Protein AF-A0A7W9CD78-F1 (afdb_monomer)

Nearest PDB structures (foldseek):
  6z0c-assembly4_D  TM=4.185E-01  e=6.867E-01  Escherichia coli
  6n63-assembly1_A-2  TM=3.906E-01  e=7.450E+00  Bacillus thermotolerans
  8ipr-assembly2_D  TM=1.839E-01  e=2.554E+00  Mycolicibacterium smegmatis
  7uc6-assembly1_A  TM=2.623E-01  e=7.822E+00  Homo sapiens

pLDDT: mean 73.31, std 11.48, range [45.66, 92.38]

Radius of gyration: 23.2 Å; Cα contacts (8 Å, |Δi|>4): 125; chains: 1; bounding b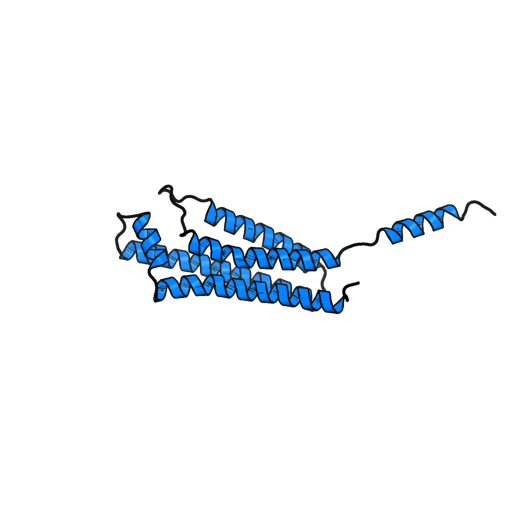ox: 57×46×72 Å

Solvent-accessible surface area (backbone atoms only — not comparable to full-atom values): 9265 Å² total; per-residue (Å²): 132,85,50,71,67,59,53,50,52,50,33,53,51,30,38,50,50,21,38,52,36,36,51,50,50,39,48,51,60,56,46,33,75,75,76,50,56,62,70,52,50,46,48,42,71,67,38,76,86,57,50,73,70,52,44,53,51,54,51,52,51,50,51,51,54,47,46,53,54,33,50,54,48,42,52,51,33,51,53,39,46,56,32,49,76,66,70,49,77,61,36,43,60,51,44,48,52,51,40,51,53,49,50,51,51,53,47,47,59,67,64,48,56,38,100,71,79,43,60,76,50,56,68,74,61,55,56,46,62,45,51,32,52,55,29,38,52,53,24,34,52,52,47,52,60,74,73,65,86,77,67,68,66,57,53,56,55,56,54,62,67,68,63,79,82,77,133

Secondary structure (DSSP, 8-state):
---HHHHHHHHHHHHHHHHHHHHHHHHHHHHHHHH--HHHHHHHHH-TT--HHHHHHHHHHHHHHHHHHHHHHHHHHHHHHHHHHTT-STHHHHHHHHHHHHHHHHHHHHH-B-TTSSBSS-HHHHHHTTHHHHHHHHHHHHHHTTS----HHHHHHHHHHTTTT--

Organism: NCBI:txid546115

Sequence (167 aa):
MIDSTARHRASLIALAAGLLSTVVAFVVPLIDVTTGDTLAAHVRAGYPEYSEAEISTVTTSWLWVIGIVAAISAVGWLIALAGTARHKRWPVYFGAAALVIGILLALTMMFIRDISDDTGLPLSLSAIQLLPCIAGAVAVALLAGRRTPNPTRMRSERFAVGGAGQL

Foldseek 3Di:
DPDPVNLLVVLLVLLVQLLVLLVVLLVVLVCCLVPNCQFLVVVCVLCVPDDPVRSNVLSVVVSVVSVVVSVVSNVLSVVLNVCSVVVHLCSLVSLVVVLVVLVVVLCCQQPPQDPSNHRNGPPVSSVSSCSSSVSSVSSNVSSVVVPDDDPVVVVVVVVVVVPPPDD

Mean predicted aligned error: 11.55 Å

Structure (mmCIF, N/CA/C/O backbone):
data_AF-A0A7W9CD78-F1
#
_entry.id   AF-A0A7W9CD78-F1
#
loop_
_atom_site.group_PDB
_atom_site.id
_atom_site.type_symbol
_atom_site.label_atom_id
_atom_site.label_alt_id
_atom_site.label_comp_id
_atom_site.label_asym_id
_atom_site.label_entity_id
_atom_site.label_seq_id
_atom_site.pdbx_PDB_ins_code
_atom_site.Cartn_x
_atom_site.Cartn_y
_atom_site.Cartn_z
_atom_site.occupancy
_atom_site.B_iso_or_equiv
_atom_site.auth_seq_id
_atom_site.auth_comp_id
_atom_site.auth_asym_id
_atom_site.auth_atom_id
_atom_site.pdbx_PDB_model_num
ATOM 1 N N . MET A 1 1 ? -28.832 2.291 13.781 1.00 51.31 1 MET A N 1
ATOM 2 C CA . MET A 1 1 ? -27.764 2.384 14.801 1.00 51.31 1 MET A CA 1
ATOM 3 C C . MET A 1 1 ? -26.806 1.221 14.570 1.00 51.31 1 MET A C 1
ATOM 5 O O . MET A 1 1 ? -27.106 0.119 14.995 1.00 51.31 1 MET A O 1
ATOM 9 N N . ILE A 1 2 ? -25.738 1.400 13.781 1.00 57.31 2 ILE A N 1
ATOM 10 C CA . ILE A 1 2 ? -24.794 0.294 13.527 1.00 57.31 2 ILE A CA 1
ATOM 11 C C . ILE A 1 2 ? -24.048 0.008 14.834 1.00 57.31 2 ILE A C 1
ATOM 13 O O . ILE A 1 2 ? -23.460 0.923 15.421 1.00 57.31 2 ILE A O 1
AT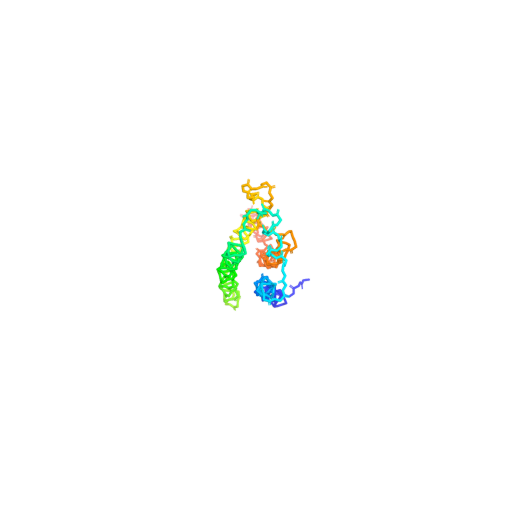OM 17 N N . ASP A 1 3 ? -24.105 -1.242 15.279 1.00 79.75 3 ASP A N 1
ATOM 18 C CA . ASP A 1 3 ? -23.471 -1.712 16.503 1.00 79.75 3 ASP A CA 1
ATOM 19 C C . ASP A 1 3 ? -21.967 -1.365 16.527 1.00 79.75 3 ASP A C 1
ATOM 21 O O . ASP A 1 3 ? -21.257 -1.466 15.519 1.00 79.75 3 ASP A O 1
ATOM 25 N N . SER A 1 4 ? -21.480 -0.917 17.684 1.00 73.94 4 SER A N 1
ATOM 26 C CA . SER A 1 4 ? -20.070 -0.592 17.924 1.00 73.94 4 SER A CA 1
ATOM 27 C C . SER A 1 4 ? -19.152 -1.783 17.620 1.00 73.94 4 SER A C 1
ATOM 29 O O . SER A 1 4 ? -18.065 -1.605 17.064 1.00 73.94 4 SER A O 1
ATOM 31 N N . THR A 1 5 ? -19.638 -2.998 17.880 1.00 80.31 5 THR A N 1
ATOM 32 C CA . THR A 1 5 ? -18.959 -4.269 17.613 1.00 80.31 5 THR A CA 1
ATOM 33 C C . THR A 1 5 ? -18.863 -4.548 16.112 1.00 80.31 5 THR A C 1
ATOM 35 O O . THR A 1 5 ? -17.792 -4.895 15.608 1.00 80.31 5 THR A O 1
ATOM 38 N N . ALA A 1 6 ? -19.950 -4.314 15.368 1.00 82.38 6 ALA A N 1
ATOM 39 C CA . ALA A 1 6 ? -19.988 -4.454 13.911 1.00 82.38 6 ALA A CA 1
ATOM 40 C C . ALA A 1 6 ? -19.039 -3.462 13.221 1.00 82.38 6 ALA A C 1
ATOM 42 O O . ALA A 1 6 ? -18.258 -3.841 12.347 1.00 82.38 6 ALA A O 1
ATOM 43 N N . ARG A 1 7 ? -19.024 -2.203 13.674 1.00 78.81 7 ARG A N 1
ATOM 44 C CA . ARG A 1 7 ? -18.077 -1.186 13.189 1.00 78.81 7 ARG A CA 1
ATOM 45 C C . ARG A 1 7 ? -16.631 -1.529 13.525 1.00 78.81 7 ARG A C 1
ATOM 47 O O . ARG A 1 7 ? -15.740 -1.248 12.726 1.00 78.81 7 ARG A O 1
ATOM 54 N N . HIS A 1 8 ? -16.390 -2.143 14.684 1.00 81.56 8 HIS A N 1
ATOM 55 C CA . HIS A 1 8 ? -15.052 -2.573 15.061 1.00 81.56 8 HIS A CA 1
ATOM 56 C C . HIS A 1 8 ? -14.505 -3.654 14.128 1.00 81.56 8 HIS A C 1
ATOM 58 O O . HIS A 1 8 ? -13.401 -3.503 13.602 1.00 81.56 8 HIS A O 1
ATOM 64 N N . ARG A 1 9 ? -15.315 -4.685 13.862 1.00 84.50 9 ARG A N 1
ATOM 65 C CA . ARG A 1 9 ? -15.001 -5.739 12.889 1.00 84.50 9 ARG A CA 1
ATOM 66 C C . ARG A 1 9 ? -14.794 -5.175 11.486 1.00 84.50 9 ARG A C 1
ATOM 68 O O . ARG A 1 9 ? -13.801 -5.510 10.852 1.00 84.50 9 ARG A O 1
ATOM 75 N N . ALA A 1 10 ? -15.659 -4.264 11.039 1.00 83.38 10 ALA A N 1
ATOM 76 C CA . ALA A 1 10 ? -15.518 -3.614 9.738 1.00 83.38 10 ALA A CA 1
ATOM 77 C C . ALA A 1 10 ? -14.190 -2.846 9.602 1.00 83.38 10 ALA A C 1
ATOM 79 O O . ALA A 1 10 ? -13.542 -2.940 8.565 1.00 83.38 10 ALA A O 1
ATOM 80 N N . SER A 1 11 ? -13.734 -2.141 10.651 1.00 79.19 11 SER A N 1
ATOM 81 C CA . SER A 1 11 ? -12.415 -1.486 10.624 1.00 79.19 11 SER A CA 1
ATOM 82 C C . SER A 1 11 ? -11.275 -2.495 10.473 1.00 79.19 11 SER A C 1
ATOM 84 O O . SER A 1 11 ? -10.355 -2.250 9.705 1.00 79.19 11 SER A O 1
ATOM 86 N N . LEU A 1 12 ? -11.322 -3.624 11.190 1.00 84.50 12 LEU A N 1
ATOM 87 C CA . LEU A 1 12 ? -10.284 -4.657 11.095 1.00 84.50 12 LEU A CA 1
ATOM 88 C C . LEU A 1 12 ? -10.257 -5.309 9.708 1.00 84.50 12 LEU A C 1
ATOM 90 O O . LEU A 1 12 ? -9.177 -5.502 9.159 1.00 84.50 12 LEU A O 1
ATOM 94 N N . ILE A 1 13 ? -11.428 -5.584 9.126 1.00 86.12 13 ILE A N 1
ATOM 95 C CA . ILE A 1 13 ? -11.548 -6.115 7.761 1.00 86.12 13 ILE A CA 1
ATOM 96 C C . ILE A 1 13 ? -10.971 -5.121 6.750 1.00 86.12 13 ILE A C 1
ATOM 98 O O . ILE A 1 13 ? -10.196 -5.525 5.892 1.00 86.12 13 ILE A O 1
ATOM 102 N N . ALA A 1 14 ? -11.281 -3.827 6.871 1.00 79.56 14 ALA A N 1
ATOM 103 C CA . ALA A 1 14 ? -10.734 -2.803 5.981 1.00 79.56 14 ALA A CA 1
ATOM 104 C C . ALA A 1 14 ? -9.202 -2.682 6.097 1.00 79.56 14 ALA A C 1
ATOM 106 O O . ALA A 1 14 ? -8.518 -2.593 5.082 1.00 79.56 14 ALA A O 1
ATOM 107 N N . LEU A 1 15 ? -8.652 -2.734 7.318 1.00 81.38 15 LEU A N 1
ATOM 108 C CA . LEU A 1 15 ? -7.200 -2.729 7.538 1.00 81.38 15 LEU A CA 1
ATOM 109 C C . LEU A 1 15 ? -6.528 -3.989 6.957 1.00 81.38 15 LEU A C 1
ATOM 111 O O . LEU A 1 15 ? -5.463 -3.896 6.353 1.00 81.38 15 LEU A O 1
ATOM 115 N N . ALA A 1 16 ? -7.155 -5.161 7.106 1.00 84.19 16 ALA A N 1
ATOM 116 C CA . ALA A 1 16 ? -6.659 -6.414 6.537 1.00 84.19 16 ALA A CA 1
ATOM 117 C C . ALA A 1 16 ? -6.741 -6.426 5.001 1.00 84.19 16 ALA A C 1
ATOM 119 O O . ALA A 1 16 ? -5.811 -6.881 4.342 1.00 84.19 16 ALA A O 1
ATOM 120 N N . ALA A 1 17 ? -7.817 -5.879 4.429 1.00 81.25 17 ALA A N 1
ATOM 121 C CA . ALA A 1 17 ? -7.956 -5.689 2.989 1.00 81.25 17 ALA A CA 1
ATOM 122 C C . ALA A 1 17 ? -6.879 -4.740 2.446 1.00 81.25 17 ALA A C 1
ATOM 124 O O . ALA A 1 17 ? -6.299 -5.014 1.400 1.00 81.25 17 ALA A O 1
ATOM 125 N N . GLY A 1 18 ? -6.552 -3.679 3.190 1.00 76.88 18 GLY A N 1
ATOM 126 C CA . GLY A 1 18 ? -5.422 -2.799 2.907 1.00 76.88 18 GLY A CA 1
ATOM 127 C C . GLY A 1 18 ? -4.094 -3.546 2.833 1.00 76.88 18 GLY A C 1
ATOM 128 O O . GLY A 1 18 ? -3.407 -3.477 1.815 1.00 76.88 18 GLY A O 1
ATOM 129 N N . LEU A 1 19 ? -3.779 -4.344 3.856 1.00 81.75 19 LEU A N 1
ATOM 130 C CA . LEU A 1 19 ? -2.577 -5.182 3.863 1.00 81.75 19 LEU A CA 1
ATOM 131 C C . LEU A 1 19 ? -2.545 -6.152 2.671 1.00 81.75 19 LEU A C 1
ATOM 133 O O . LEU A 1 19 ? -1.534 -6.237 1.979 1.00 81.75 19 LEU A O 1
ATOM 137 N N . LEU A 1 20 ? -3.655 -6.843 2.399 1.00 85.19 20 LEU A N 1
ATOM 138 C CA . LEU A 1 20 ? -3.759 -7.764 1.267 1.00 85.19 20 LEU A CA 1
ATOM 139 C C . LEU A 1 20 ? -3.553 -7.037 -0.068 1.00 85.19 20 LEU A C 1
ATOM 141 O O . LEU A 1 20 ? -2.818 -7.522 -0.922 1.00 85.19 20 LEU A O 1
ATOM 145 N N . SER A 1 21 ? -4.145 -5.854 -0.238 1.00 78.88 21 SER A N 1
ATOM 146 C CA . SER A 1 21 ? -3.973 -5.052 -1.451 1.00 78.88 21 SER A CA 1
ATOM 147 C C . SER A 1 21 ? -2.531 -4.573 -1.642 1.00 78.88 21 SER A C 1
ATOM 149 O O . SER A 1 21 ? -2.050 -4.571 -2.770 1.00 78.88 21 SER A O 1
ATOM 151 N N . THR A 1 22 ? -1.799 -4.258 -0.565 1.00 79.75 22 THR A N 1
ATOM 152 C CA . THR A 1 22 ? -0.355 -3.975 -0.627 1.00 79.75 22 THR A CA 1
ATOM 153 C C . THR A 1 22 ? 0.435 -5.195 -1.099 1.00 79.75 22 THR A C 1
ATOM 155 O O . THR A 1 22 ? 1.323 -5.052 -1.935 1.00 79.75 22 THR A O 1
ATOM 158 N N . VAL A 1 23 ? 0.099 -6.394 -0.609 1.00 83.69 23 VAL A N 1
ATOM 159 C CA . VAL A 1 23 ? 0.741 -7.637 -1.065 1.00 83.69 23 VAL A CA 1
ATOM 160 C C . VAL A 1 23 ? 0.476 -7.860 -2.554 1.00 83.69 23 VAL A C 1
ATOM 162 O O . VAL A 1 23 ? 1.416 -8.089 -3.305 1.00 83.69 23 VAL A O 1
ATOM 165 N N . VAL A 1 24 ? -0.774 -7.724 -3.005 1.00 83.12 24 VAL A N 1
ATOM 166 C CA . VAL A 1 24 ? -1.131 -7.859 -4.428 1.00 83.12 24 VAL A CA 1
ATOM 167 C C . VAL A 1 24 ? -0.382 -6.837 -5.288 1.00 83.12 24 VAL A C 1
ATOM 169 O O . VAL A 1 24 ? 0.196 -7.209 -6.306 1.00 83.12 24 VAL A O 1
ATOM 172 N N . ALA A 1 25 ? -0.324 -5.574 -4.858 1.00 79.81 25 ALA A N 1
ATOM 173 C CA . ALA A 1 25 ? 0.366 -4.508 -5.584 1.00 79.81 25 ALA A CA 1
ATOM 174 C C . ALA A 1 25 ? 1.889 -4.710 -5.697 1.00 79.81 25 ALA A C 1
ATOM 176 O O . ALA A 1 25 ? 2.508 -4.116 -6.576 1.00 79.81 25 ALA A O 1
ATOM 177 N N . PHE A 1 26 ? 2.489 -5.537 -4.837 1.00 85.12 26 PHE A N 1
ATOM 178 C CA . PHE A 1 26 ? 3.889 -5.957 -4.947 1.00 85.12 26 PHE A CA 1
ATOM 179 C C . PHE A 1 26 ? 4.059 -7.225 -5.791 1.00 85.12 26 PHE A C 1
ATOM 181 O O . PHE A 1 26 ? 4.961 -7.309 -6.621 1.00 85.12 26 PHE A O 1
ATOM 188 N N . VAL A 1 27 ? 3.184 -8.213 -5.593 1.00 86.06 27 VAL A N 1
ATOM 189 C CA . VAL A 1 27 ? 3.278 -9.512 -6.270 1.00 86.06 27 VAL A CA 1
ATOM 190 C C . VAL A 1 27 ? 3.030 -9.381 -7.772 1.00 86.06 27 VAL A C 1
ATOM 192 O O . VAL A 1 27 ? 3.691 -10.069 -8.539 1.00 86.06 27 VAL A O 1
ATOM 195 N N . VAL A 1 28 ? 2.136 -8.492 -8.218 1.00 85.19 28 VAL A N 1
ATOM 196 C CA . VAL A 1 28 ? 1.853 -8.334 -9.655 1.00 85.19 28 VAL A CA 1
ATOM 197 C C . VAL A 1 28 ? 3.092 -7.887 -10.454 1.00 85.19 28 VAL A C 1
ATOM 199 O O . VAL A 1 28 ? 3.443 -8.600 -11.392 1.00 85.19 28 VAL A O 1
ATOM 202 N N . PRO A 1 29 ? 3.811 -6.804 -10.092 1.00 80.75 29 PRO A N 1
ATOM 203 C CA . PRO A 1 29 ? 5.077 -6.454 -10.747 1.00 80.75 29 PRO A CA 1
ATOM 204 C C . PRO A 1 29 ? 6.140 -7.561 -10.679 1.00 80.75 29 PRO A C 1
ATOM 206 O O . PRO A 1 29 ? 6.901 -7.749 -11.623 1.00 80.75 29 PRO A O 1
ATOM 209 N N . LEU A 1 30 ? 6.186 -8.318 -9.577 1.00 83.94 30 LEU A N 1
ATOM 210 C CA . LEU A 1 30 ? 7.123 -9.435 -9.425 1.00 83.94 30 LEU A CA 1
ATOM 211 C C . LEU A 1 30 ? 6.798 -10.599 -10.380 1.00 83.94 30 LEU A C 1
ATOM 213 O O . LEU A 1 30 ? 7.699 -11.254 -10.903 1.00 83.94 30 LEU A O 1
ATOM 217 N N . ILE A 1 31 ? 5.514 -10.859 -10.626 1.00 85.94 31 ILE A N 1
ATOM 218 C CA . ILE A 1 31 ? 5.077 -11.824 -11.639 1.00 85.94 31 ILE A CA 1
ATOM 219 C C . ILE A 1 31 ? 5.394 -11.287 -13.038 1.00 85.94 31 ILE A C 1
ATOM 221 O O . ILE A 1 31 ? 5.940 -12.029 -13.851 1.00 85.94 31 ILE A O 1
ATOM 225 N N . ASP A 1 32 ? 5.121 -10.007 -13.312 1.00 83.00 32 ASP A N 1
ATOM 226 C CA . ASP A 1 32 ? 5.406 -9.394 -14.617 1.00 83.00 32 ASP A CA 1
ATOM 227 C C . ASP A 1 32 ? 6.888 -9.507 -14.984 1.00 83.00 32 ASP A C 1
ATOM 229 O O . ASP A 1 32 ? 7.189 -9.938 -16.085 1.00 83.00 32 ASP A O 1
ATOM 233 N N . VAL A 1 33 ? 7.822 -9.262 -14.057 1.00 80.12 33 VAL A N 1
ATOM 234 C CA . VAL A 1 33 ? 9.256 -9.376 -14.387 1.00 80.12 33 VAL A CA 1
ATOM 235 C C . VAL A 1 33 ? 9.711 -10.805 -14.697 1.00 80.12 33 VAL A C 1
ATOM 237 O O . VAL A 1 33 ? 10.743 -11.004 -15.330 1.00 80.12 33 VAL A O 1
ATOM 240 N N . THR A 1 34 ? 8.999 -11.812 -14.183 1.00 79.00 34 THR A N 1
ATOM 241 C CA . THR A 1 34 ? 9.403 -13.223 -14.300 1.00 79.00 34 THR A CA 1
ATOM 242 C C . THR A 1 34 ? 8.674 -13.962 -15.413 1.00 79.00 34 THR A C 1
ATOM 244 O O . THR A 1 34 ? 9.176 -14.972 -15.902 1.00 79.00 34 THR A O 1
ATOM 247 N N . THR A 1 35 ? 7.487 -13.493 -15.796 1.00 83.19 35 THR A N 1
ATOM 248 C CA . THR A 1 35 ? 6.598 -14.189 -16.739 1.00 83.19 35 THR A CA 1
ATOM 249 C C . THR A 1 35 ? 6.035 -13.293 -17.839 1.00 83.19 35 THR A C 1
ATOM 251 O O . THR A 1 35 ? 5.542 -13.815 -18.837 1.00 83.19 35 THR A O 1
ATOM 254 N N . GLY A 1 36 ? 6.102 -11.974 -17.669 1.00 77.38 36 GLY A N 1
ATOM 255 C CA . GLY A 1 36 ? 5.689 -10.972 -18.644 1.00 77.38 36 GLY A CA 1
ATOM 256 C C . GLY A 1 36 ? 6.876 -10.180 -19.198 1.00 77.38 36 GLY A C 1
ATOM 257 O O . GLY A 1 36 ? 8.036 -10.472 -18.918 1.00 77.38 36 GLY A O 1
ATOM 258 N N . ASP A 1 37 ? 6.562 -9.174 -20.012 1.00 82.12 37 ASP A N 1
ATOM 259 C CA . ASP A 1 37 ? 7.527 -8.209 -20.562 1.00 82.12 37 ASP A CA 1
ATOM 260 C C . ASP A 1 37 ? 6.951 -6.784 -20.484 1.00 82.12 37 ASP A C 1
ATOM 262 O O . ASP A 1 37 ? 7.374 -5.895 -21.209 1.00 82.12 37 ASP A O 1
ATOM 266 N N . THR A 1 38 ? 5.941 -6.534 -19.639 1.00 82.94 38 THR A N 1
ATOM 267 C CA . THR A 1 38 ? 5.183 -5.272 -19.686 1.00 82.94 38 THR A CA 1
ATOM 268 C C . THR A 1 38 ? 6.033 -4.094 -19.220 1.00 82.94 38 THR A C 1
ATOM 270 O O . THR A 1 38 ? 6.100 -3.069 -19.898 1.00 82.94 38 THR A O 1
ATOM 273 N N . LEU A 1 39 ? 6.711 -4.236 -18.076 1.00 78.62 39 LEU A N 1
ATOM 274 C CA . LEU A 1 39 ? 7.597 -3.197 -17.551 1.00 78.62 39 LEU A CA 1
ATOM 275 C C . LEU A 1 39 ? 8.831 -2.992 -18.443 1.00 78.62 39 LEU A C 1
ATOM 277 O O . LEU A 1 39 ? 9.189 -1.856 -18.738 1.00 78.62 39 LEU A O 1
ATOM 281 N N . ALA A 1 40 ? 9.447 -4.074 -18.919 1.00 83.12 40 ALA A N 1
ATOM 282 C CA . ALA A 1 40 ? 10.622 -3.998 -19.786 1.00 83.12 40 ALA A CA 1
ATOM 283 C C . ALA A 1 40 ? 10.288 -3.447 -21.188 1.00 83.12 40 ALA A C 1
ATOM 285 O O . ALA A 1 40 ? 11.052 -2.642 -21.721 1.00 83.12 40 ALA A O 1
ATOM 286 N N . ALA A 1 41 ? 9.123 -3.776 -21.756 1.00 83.69 41 ALA A N 1
ATOM 287 C CA . ALA A 1 41 ? 8.628 -3.165 -22.990 1.00 83.69 41 ALA A CA 1
ATOM 288 C C . ALA A 1 41 ? 8.342 -1.667 -22.823 1.00 83.69 41 ALA A C 1
ATOM 290 O O . ALA A 1 41 ? 8.653 -0.890 -23.724 1.00 83.69 41 ALA A O 1
ATOM 291 N N . HIS A 1 42 ? 7.807 -1.247 -21.669 1.00 80.69 42 HIS A N 1
ATOM 292 C CA . HIS A 1 42 ? 7.615 0.175 -21.358 1.00 80.69 42 HIS A CA 1
ATOM 293 C C . HIS A 1 42 ? 8.950 0.924 -21.295 1.00 80.69 42 HIS A C 1
ATOM 295 O O . HIS A 1 42 ? 9.095 1.979 -21.906 1.00 80.69 42 HIS A O 1
ATOM 301 N N . VAL A 1 43 ? 9.960 0.346 -20.634 1.00 82.88 43 VAL A N 1
ATOM 302 C CA . VAL A 1 43 ? 11.311 0.931 -20.583 1.00 82.88 43 VAL A CA 1
ATOM 303 C C . VAL A 1 43 ? 11.939 1.002 -21.980 1.00 82.88 43 VAL A C 1
ATOM 305 O O . VAL A 1 43 ? 12.467 2.051 -22.334 1.00 82.88 43 VAL A O 1
ATOM 308 N N . ARG A 1 44 ? 11.832 -0.050 -22.810 1.00 85.94 44 ARG A N 1
ATOM 309 C CA . ARG A 1 44 ? 12.304 -0.017 -24.214 1.00 85.94 44 ARG A CA 1
ATOM 310 C C . ARG A 1 44 ? 11.639 1.079 -25.036 1.00 85.94 44 ARG A C 1
ATOM 312 O O . ARG A 1 44 ? 12.294 1.684 -25.876 1.00 85.94 44 ARG A O 1
ATOM 319 N N . ALA A 1 45 ? 10.342 1.301 -24.834 1.00 84.94 45 ALA A N 1
ATOM 320 C CA . ALA A 1 45 ? 9.604 2.322 -25.567 1.00 84.94 45 ALA A CA 1
ATOM 321 C C . ALA A 1 45 ? 10.053 3.741 -25.182 1.00 84.94 45 ALA A C 1
ATOM 323 O O . ALA A 1 45 ? 10.180 4.590 -26.061 1.00 84.94 45 ALA A O 1
ATOM 324 N N . GLY A 1 46 ? 10.327 3.979 -23.893 1.00 80.12 46 GLY A N 1
ATOM 325 C CA . GLY A 1 46 ? 10.809 5.269 -23.388 1.00 80.12 46 GLY A CA 1
ATOM 326 C C . GLY A 1 46 ? 12.305 5.532 -23.613 1.00 80.12 46 GLY A C 1
ATOM 327 O O . GLY A 1 46 ? 12.712 6.693 -23.614 1.00 80.12 46 GLY A O 1
ATOM 328 N N . TYR A 1 47 ? 13.102 4.474 -23.807 1.00 80.88 47 TYR A N 1
ATOM 329 C CA . TYR 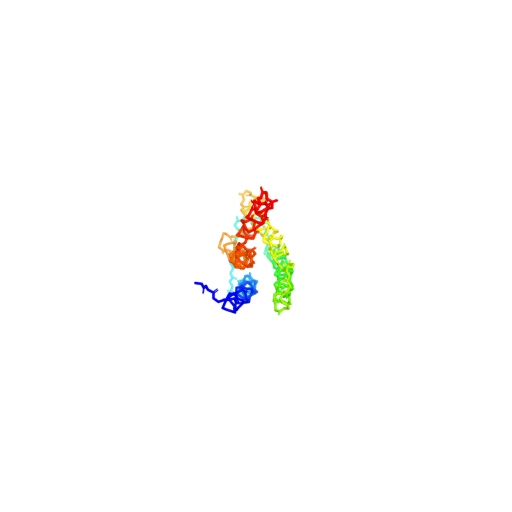A 1 47 ? 14.561 4.517 -23.981 1.00 80.88 47 TYR A CA 1
ATOM 330 C C . TYR A 1 47 ? 15.029 3.523 -25.062 1.00 80.88 47 TYR A C 1
ATOM 332 O O . TYR A 1 47 ? 15.636 2.493 -24.746 1.00 80.88 47 TYR A O 1
ATOM 340 N N . PRO A 1 48 ? 14.746 3.784 -26.350 1.00 84.94 48 PRO A N 1
ATOM 341 C CA . PRO A 1 48 ? 15.103 2.878 -27.446 1.00 84.94 48 PRO A CA 1
ATOM 342 C C . PRO A 1 48 ? 16.618 2.686 -27.622 1.00 84.94 48 PRO A C 1
ATOM 344 O O . PRO A 1 48 ? 17.049 1.726 -28.258 1.00 84.94 48 PRO A O 1
ATOM 347 N N . GLU A 1 49 ? 17.430 3.591 -27.080 1.00 88.88 49 GLU A N 1
ATOM 348 C CA . GLU A 1 49 ? 18.889 3.521 -27.081 1.00 88.88 49 GLU A CA 1
ATOM 349 C C . GLU A 1 49 ? 19.476 2.591 -26.007 1.00 88.88 49 GLU A C 1
ATOM 351 O O . GLU A 1 49 ? 20.666 2.278 -26.076 1.00 88.88 49 GLU A O 1
ATOM 356 N N . TYR A 1 50 ? 18.680 2.142 -25.031 1.00 87.06 50 TYR A N 1
ATOM 357 C CA . TYR A 1 50 ? 19.168 1.266 -23.966 1.00 87.06 50 TYR A CA 1
ATOM 358 C C . TYR A 1 50 ? 19.425 -0.150 -24.481 1.00 87.06 50 TYR A C 1
ATOM 360 O O . TYR A 1 50 ? 18.622 -0.752 -25.195 1.00 87.06 50 TYR A O 1
ATOM 368 N N . SER A 1 51 ? 20.541 -0.724 -24.045 1.00 92.38 51 SER A N 1
ATOM 369 C CA . SER A 1 51 ? 20.827 -2.145 -24.206 1.00 92.38 51 SER A CA 1
ATOM 370 C C . SER A 1 51 ? 19.952 -3.005 -23.284 1.00 92.38 51 SER A C 1
ATOM 372 O O . SER A 1 51 ? 19.462 -2.560 -22.245 1.00 92.38 51 SER A O 1
ATOM 374 N N . GLU A 1 52 ? 19.809 -4.293 -23.608 1.00 89.56 52 GLU A N 1
ATOM 375 C CA . GLU A 1 52 ? 19.052 -5.252 -22.781 1.00 89.56 52 GLU A CA 1
ATOM 376 C C . GLU A 1 52 ? 19.574 -5.350 -21.334 1.00 89.56 52 GLU A C 1
ATOM 378 O O . GLU A 1 52 ? 18.800 -5.529 -20.392 1.00 89.56 52 GLU A O 1
ATOM 383 N N . ALA A 1 53 ? 20.885 -5.175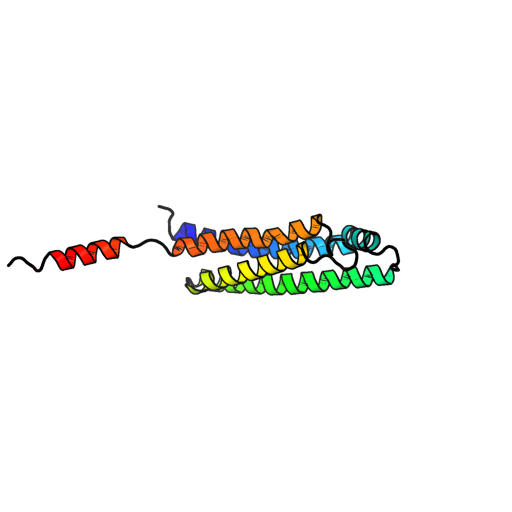 -21.128 1.00 89.19 53 ALA A N 1
ATOM 384 C CA . ALA A 1 53 ? 21.476 -5.159 -19.790 1.00 89.19 53 ALA A CA 1
ATOM 385 C C . ALA A 1 53 ? 21.041 -3.923 -18.978 1.00 89.19 53 ALA A C 1
ATOM 387 O O . ALA A 1 53 ? 20.775 -4.025 -17.775 1.00 89.19 53 ALA A O 1
ATOM 388 N N . GLU A 1 54 ? 20.928 -2.765 -19.631 1.00 87.88 54 GLU A N 1
ATOM 389 C CA . GLU A 1 54 ? 20.449 -1.525 -19.013 1.00 87.88 54 GLU A CA 1
ATOM 390 C C . GLU A 1 54 ? 18.958 -1.629 -18.681 1.00 87.88 54 GLU A C 1
ATOM 392 O O . GLU A 1 54 ? 18.569 -1.357 -17.545 1.00 87.88 54 GLU A O 1
ATOM 397 N N . ILE A 1 55 ? 18.140 -2.147 -19.603 1.00 87.44 55 ILE A N 1
ATOM 398 C CA . ILE A 1 55 ? 16.703 -2.385 -19.382 1.00 87.44 55 ILE A CA 1
ATOM 399 C C . ILE A 1 55 ? 16.476 -3.314 -18.183 1.00 87.44 55 ILE A C 1
ATOM 401 O O . ILE A 1 55 ? 15.668 -3.007 -17.301 1.00 87.44 55 ILE A O 1
ATOM 405 N N . SER A 1 56 ? 17.222 -4.420 -18.090 1.00 85.81 56 SER A N 1
ATOM 406 C CA . SER A 1 56 ? 17.143 -5.341 -16.948 1.00 85.81 56 SER A CA 1
ATOM 407 C C . SER A 1 56 ? 17.518 -4.655 -15.628 1.00 85.81 56 SER A C 1
ATOM 409 O O . SER A 1 56 ? 16.877 -4.877 -14.595 1.00 85.81 56 SER A O 1
ATOM 411 N N . THR A 1 57 ? 18.545 -3.803 -15.645 1.00 87.56 57 THR A N 1
ATOM 412 C CA . THR A 1 57 ? 19.009 -3.061 -14.461 1.00 87.56 57 THR A CA 1
ATOM 413 C C . THR A 1 57 ? 17.959 -2.060 -13.978 1.00 87.56 57 THR A C 1
ATOM 415 O O . THR A 1 57 ? 17.651 -2.003 -12.782 1.00 87.56 57 THR A O 1
ATOM 418 N N . VAL A 1 58 ? 17.360 -1.309 -14.903 1.00 83.62 58 VAL A N 1
ATOM 419 C CA . VAL A 1 58 ? 16.287 -0.343 -14.623 1.00 83.62 58 VAL A CA 1
ATOM 420 C C . VAL A 1 58 ? 15.053 -1.053 -14.067 1.00 83.62 58 VAL A C 1
ATOM 422 O O . VAL A 1 58 ? 14.537 -0.677 -13.014 1.00 83.62 58 VAL A O 1
ATOM 425 N N . THR A 1 59 ? 14.628 -2.137 -14.716 1.00 84.69 59 THR A N 1
ATOM 426 C CA . THR A 1 59 ? 13.472 -2.948 -14.302 1.00 84.69 59 THR A CA 1
ATOM 427 C C . THR A 1 59 ? 13.665 -3.519 -12.891 1.00 84.69 59 THR A C 1
ATOM 429 O O . THR A 1 59 ? 12.780 -3.424 -12.039 1.00 84.69 59 THR A O 1
ATOM 432 N N . THR A 1 60 ? 14.859 -4.042 -12.597 1.00 84.50 60 THR A N 1
ATOM 433 C CA . THR A 1 60 ? 15.211 -4.551 -11.260 1.00 84.50 60 THR A CA 1
ATOM 434 C C . THR A 1 60 ? 15.207 -3.439 -10.208 1.00 84.50 60 THR A C 1
ATOM 436 O O . THR A 1 60 ? 14.742 -3.643 -9.086 1.00 84.50 60 THR A O 1
ATOM 439 N N . SER A 1 61 ? 15.691 -2.245 -10.557 1.00 82.81 61 SER A N 1
ATOM 440 C CA . SER A 1 61 ? 15.698 -1.092 -9.648 1.00 82.81 61 SER A CA 1
ATOM 441 C C . SER A 1 61 ? 14.278 -0.661 -9.277 1.00 82.81 61 SER A C 1
ATOM 443 O O . SER A 1 61 ? 13.989 -0.421 -8.103 1.00 82.81 61 SER A O 1
ATOM 445 N N . TRP A 1 62 ? 13.360 -0.659 -10.246 1.00 79.06 62 TRP A N 1
ATOM 446 C CA . TRP A 1 62 ? 11.941 -0.413 -9.994 1.00 79.06 62 TRP A CA 1
ATOM 447 C C . TRP A 1 62 ? 11.330 -1.423 -9.020 1.00 79.06 62 TRP A C 1
ATOM 449 O O . TRP A 1 62 ? 10.604 -1.029 -8.105 1.00 79.06 62 TRP A O 1
ATOM 459 N N . LEU A 1 63 ? 11.667 -2.711 -9.133 1.00 83.88 63 LEU A N 1
ATOM 460 C CA . LEU A 1 63 ? 11.188 -3.726 -8.187 1.00 83.88 63 LEU A CA 1
ATOM 461 C C . LEU A 1 63 ? 11.695 -3.506 -6.764 1.00 83.88 63 LEU A C 1
ATOM 463 O O . LEU A 1 63 ? 10.938 -3.718 -5.816 1.00 83.88 63 LEU A O 1
ATOM 467 N N . TRP A 1 64 ? 12.936 -3.047 -6.597 1.00 85.19 64 TRP A N 1
ATOM 468 C CA . TRP A 1 64 ? 13.449 -2.674 -5.279 1.00 85.19 64 TRP A CA 1
ATOM 469 C C . TRP A 1 64 ? 12.650 -1.529 -4.666 1.00 85.19 64 TRP A C 1
ATOM 471 O O . TRP A 1 64 ? 12.249 -1.618 -3.505 1.00 85.19 64 TRP A O 1
ATOM 481 N N . VAL A 1 65 ? 12.364 -0.484 -5.447 1.00 79.31 65 VAL A N 1
ATOM 482 C CA . VAL A 1 65 ? 11.547 0.648 -4.990 1.00 79.31 65 VAL A CA 1
ATOM 483 C C . VAL A 1 65 ? 10.152 0.173 -4.582 1.00 79.31 65 VAL A C 1
ATOM 485 O O . VAL A 1 65 ? 9.716 0.446 -3.461 1.00 79.31 65 VAL A O 1
ATOM 488 N N . ILE A 1 66 ? 9.472 -0.596 -5.439 1.00 79.81 66 ILE A N 1
ATOM 489 C CA . ILE A 1 66 ? 8.132 -1.130 -5.152 1.00 79.81 66 ILE A CA 1
ATOM 490 C C . ILE A 1 66 ? 8.169 -2.032 -3.909 1.00 79.81 66 ILE A C 1
ATOM 492 O O . ILE A 1 66 ? 7.299 -1.921 -3.045 1.00 79.81 66 ILE A O 1
ATOM 496 N N . GLY A 1 67 ? 9.188 -2.882 -3.770 1.00 79.75 67 GLY A N 1
ATOM 497 C CA . GLY A 1 67 ? 9.361 -3.776 -2.625 1.00 79.75 67 GLY A CA 1
ATOM 498 C C . GLY A 1 67 ? 9.574 -3.042 -1.305 1.00 79.75 67 GLY A C 1
ATOM 499 O O . GLY A 1 67 ? 8.922 -3.365 -0.311 1.00 79.75 67 GLY A O 1
ATOM 500 N N . ILE A 1 68 ? 10.424 -2.012 -1.286 1.00 81.56 68 ILE A N 1
ATOM 501 C CA . ILE A 1 68 ? 10.648 -1.175 -0.098 1.00 81.56 68 ILE A CA 1
ATOM 502 C C . ILE A 1 68 ? 9.349 -0.467 0.301 1.00 81.56 68 ILE A C 1
ATOM 504 O O . ILE A 1 68 ? 8.953 -0.504 1.468 1.00 81.56 68 ILE A O 1
ATOM 508 N N . VAL A 1 69 ? 8.647 0.134 -0.664 1.00 79.31 69 VAL A N 1
ATOM 509 C CA . VAL A 1 69 ? 7.370 0.819 -0.415 1.00 79.31 69 VAL A CA 1
ATOM 510 C C . VAL A 1 69 ? 6.313 -0.158 0.100 1.00 79.31 69 VAL A C 1
ATOM 512 O O . VAL A 1 69 ? 5.594 0.158 1.054 1.00 79.31 69 VAL A O 1
ATOM 515 N N . ALA A 1 70 ? 6.236 -1.360 -0.473 1.00 78.25 70 ALA A N 1
ATOM 516 C CA . ALA A 1 70 ? 5.330 -2.406 -0.021 1.00 78.25 70 ALA A CA 1
ATOM 517 C C . ALA A 1 70 ? 5.656 -2.859 1.409 1.00 78.25 70 ALA A C 1
ATOM 519 O O . ALA A 1 70 ? 4.746 -2.979 2.229 1.00 78.25 70 ALA A O 1
ATOM 520 N N . ALA A 1 71 ? 6.937 -3.037 1.746 1.00 80.12 71 ALA A N 1
ATOM 521 C CA . ALA A 1 71 ? 7.373 -3.410 3.089 1.00 80.12 71 ALA A CA 1
ATOM 522 C C . ALA A 1 71 ? 7.017 -2.336 4.129 1.00 80.12 71 ALA A C 1
ATOM 524 O O . ALA A 1 71 ? 6.421 -2.649 5.163 1.00 80.12 71 ALA A O 1
ATOM 525 N N . ILE A 1 72 ? 7.304 -1.062 3.839 1.00 80.06 72 ILE A N 1
ATOM 526 C CA . ILE A 1 72 ? 6.939 0.070 4.707 1.00 80.06 72 ILE A CA 1
ATOM 527 C C . ILE A 1 72 ? 5.420 0.121 4.897 1.00 80.06 72 ILE A C 1
ATOM 529 O O . ILE A 1 72 ? 4.928 0.255 6.021 1.00 80.06 72 ILE A O 1
ATOM 533 N N . SER A 1 73 ? 4.669 -0.042 3.807 1.00 78.06 73 SER A N 1
ATOM 534 C CA . SER A 1 73 ? 3.206 -0.041 3.834 1.00 78.06 73 SER A CA 1
ATOM 535 C C . SER A 1 73 ? 2.657 -1.196 4.674 1.00 78.06 73 SER A C 1
ATOM 537 O O . SER A 1 73 ? 1.784 -0.982 5.515 1.00 78.06 73 SER A O 1
ATOM 539 N N . ALA A 1 74 ? 3.195 -2.408 4.516 1.00 79.69 74 ALA A N 1
ATOM 540 C CA . ALA A 1 74 ? 2.804 -3.577 5.298 1.00 79.69 74 ALA A CA 1
ATOM 541 C C . ALA A 1 74 ? 3.050 -3.367 6.799 1.00 79.69 74 ALA A C 1
ATOM 543 O O . ALA A 1 74 ? 2.167 -3.641 7.614 1.00 79.69 74 ALA A O 1
ATOM 544 N N . VAL A 1 75 ? 4.204 -2.802 7.172 1.00 83.44 75 VAL A N 1
ATOM 545 C CA . VAL A 1 75 ? 4.495 -2.421 8.563 1.00 83.44 75 VAL A CA 1
ATOM 546 C C . VAL A 1 75 ? 3.471 -1.402 9.071 1.00 83.44 75 VAL A C 1
ATOM 548 O O . VAL A 1 75 ? 2.921 -1.580 10.159 1.00 83.44 75 VAL A O 1
ATOM 551 N N . GLY A 1 76 ? 3.141 -0.381 8.275 1.00 79.81 76 GLY A N 1
ATOM 552 C CA . GLY A 1 76 ? 2.102 0.597 8.607 1.00 79.81 76 GLY A CA 1
ATOM 553 C C . GLY A 1 76 ? 0.735 -0.045 8.875 1.00 79.81 76 GLY A C 1
ATOM 554 O O . GLY A 1 76 ? 0.106 0.235 9.900 1.00 79.81 76 GLY A O 1
ATOM 555 N N . TRP A 1 77 ? 0.297 -0.965 8.012 1.00 79.75 77 TRP A N 1
ATOM 556 C CA . TRP A 1 77 ? -0.946 -1.714 8.205 1.00 79.75 77 TRP A CA 1
ATOM 557 C C . TRP A 1 77 ? -0.930 -2.550 9.483 1.00 79.75 77 TRP A C 1
ATOM 559 O O . TRP A 1 77 ? -1.886 -2.492 10.256 1.00 79.75 77 TRP A O 1
ATOM 569 N N . LEU A 1 78 ? 0.154 -3.283 9.749 1.00 85.44 78 LEU A N 1
ATOM 570 C CA . LEU A 1 78 ? 0.298 -4.104 10.956 1.00 85.44 78 LEU A CA 1
ATOM 571 C C . LEU A 1 78 ? 0.240 -3.256 12.231 1.00 85.44 78 LEU A C 1
ATOM 573 O O . LEU A 1 78 ? -0.440 -3.616 13.195 1.00 85.44 78 LEU A O 1
ATOM 577 N N . ILE A 1 79 ? 0.894 -2.095 12.218 1.00 82.12 79 ILE A N 1
ATOM 578 C CA . ILE A 1 79 ? 0.856 -1.120 13.309 1.00 82.12 79 ILE A CA 1
ATOM 579 C C . ILE A 1 79 ? -0.582 -0.617 13.538 1.00 82.12 79 ILE A C 1
ATOM 581 O O . ILE A 1 79 ? -1.065 -0.604 14.678 1.00 82.12 79 ILE A O 1
ATOM 585 N N . ALA A 1 80 ? -1.295 -0.252 12.468 1.00 79.31 80 ALA A N 1
ATOM 586 C CA . ALA A 1 80 ? -2.683 0.204 12.542 1.00 79.31 80 ALA A CA 1
ATOM 587 C C . ALA A 1 80 ? -3.632 -0.901 13.040 1.00 79.31 80 ALA A C 1
ATOM 589 O O . ALA A 1 80 ? -4.529 -0.633 13.850 1.00 79.31 80 ALA A O 1
ATOM 590 N N . LEU A 1 81 ? -3.411 -2.147 12.613 1.00 83.00 81 LEU A N 1
ATOM 591 C CA . LEU A 1 81 ? -4.177 -3.324 13.017 1.00 83.00 81 LEU A CA 1
ATOM 592 C C . LEU A 1 81 ? -3.968 -3.626 14.506 1.00 83.00 81 LEU A C 1
ATOM 594 O O . LEU A 1 81 ? -4.942 -3.735 15.251 1.00 83.00 81 LEU A O 1
ATOM 598 N N . ALA A 1 82 ? -2.717 -3.628 14.975 1.00 85.00 82 ALA A N 1
ATOM 599 C CA . ALA A 1 82 ? -2.376 -3.815 16.385 1.00 85.00 82 ALA A CA 1
ATOM 600 C C . ALA A 1 82 ? -2.938 -2.695 17.279 1.00 85.00 82 ALA A C 1
ATOM 602 O O . ALA A 1 82 ? -3.436 -2.951 18.379 1.00 85.00 82 ALA A O 1
ATOM 603 N N . GLY A 1 83 ? -2.888 -1.441 16.821 1.00 83.38 83 GLY A N 1
ATOM 604 C CA . GLY A 1 83 ? -3.473 -0.309 17.538 1.00 83.38 83 GLY A CA 1
ATOM 605 C C . GLY A 1 83 ? -5.002 -0.380 17.613 1.00 83.38 83 GLY A C 1
ATOM 606 O O . GLY A 1 83 ? -5.582 -0.098 18.666 1.00 83.38 83 GLY A O 1
ATOM 607 N N . THR A 1 84 ? -5.647 -0.798 16.521 1.00 81.44 84 THR A N 1
ATOM 608 C CA . THR A 1 84 ? -7.109 -0.923 16.426 1.00 81.44 84 THR A CA 1
ATOM 609 C C . THR A 1 84 ? -7.632 -2.092 17.252 1.00 81.44 84 THR A C 1
ATOM 611 O O . THR A 1 84 ? -8.605 -1.904 17.982 1.00 81.44 84 THR A O 1
ATOM 614 N N . ALA A 1 85 ? -6.965 -3.250 17.208 1.00 83.31 85 ALA A N 1
ATOM 615 C CA . ALA A 1 85 ? -7.294 -4.427 18.017 1.00 83.31 85 ALA A CA 1
ATOM 616 C C . ALA A 1 85 ? -7.198 -4.143 19.526 1.00 83.31 85 ALA A C 1
ATOM 618 O O . ALA A 1 85 ? -7.979 -4.658 20.315 1.00 83.31 85 ALA A O 1
ATOM 619 N N . ARG A 1 86 ? -6.291 -3.246 19.936 1.00 86.12 86 ARG A N 1
ATOM 620 C CA . ARG A 1 86 ? -6.155 -2.784 21.329 1.00 86.12 86 ARG A CA 1
ATOM 621 C C . ARG A 1 86 ? -7.098 -1.629 21.698 1.00 86.12 86 ARG A C 1
ATOM 623 O O . ARG A 1 86 ? -6.886 -0.980 22.718 1.00 86.12 86 ARG A O 1
ATOM 630 N N . HIS A 1 87 ? -8.092 -1.318 20.861 1.00 78.75 87 HIS A N 1
ATOM 631 C CA . HIS A 1 87 ? -9.059 -0.227 21.056 1.00 78.75 87 HIS A CA 1
ATOM 632 C C . HIS A 1 87 ? -8.432 1.165 21.287 1.00 78.75 87 HIS A C 1
ATOM 634 O O . HIS A 1 87 ? -9.070 2.060 21.850 1.00 78.75 87 HIS A O 1
ATOM 640 N N . LYS A 1 88 ? -7.188 1.391 20.840 1.00 77.31 88 LYS A N 1
ATOM 641 C CA . LYS A 1 88 ? -6.510 2.677 21.037 1.00 77.31 88 LYS A CA 1
ATOM 642 C C . LYS A 1 88 ? -7.049 3.742 20.077 1.00 77.31 88 LYS A C 1
ATOM 644 O O . LYS A 1 88 ? -7.555 3.442 19.000 1.00 77.31 88 LYS A O 1
ATOM 649 N N . ARG A 1 89 ? -6.928 5.018 20.469 1.00 74.94 89 ARG A N 1
ATOM 650 C CA . ARG A 1 89 ? -7.468 6.170 19.714 1.00 74.94 89 ARG A CA 1
ATOM 651 C C . ARG A 1 89 ? -6.506 6.775 18.689 1.00 74.94 89 ARG A C 1
ATOM 653 O O . ARG A 1 89 ? -6.964 7.470 17.785 1.00 74.94 89 ARG A O 1
ATOM 660 N N . TRP A 1 90 ? -5.204 6.534 18.823 1.00 77.44 90 TRP A N 1
ATOM 661 C CA . TRP A 1 90 ? -4.162 7.067 17.938 1.00 77.44 90 TRP A CA 1
ATOM 662 C C . TRP A 1 90 ? -4.120 6.488 16.501 1.00 77.44 90 TRP A C 1
ATOM 664 O O . TRP A 1 90 ? -3.693 7.236 15.620 1.00 77.44 90 TRP A O 1
ATOM 674 N N . PRO A 1 91 ? -4.613 5.261 16.195 1.00 78.88 91 PRO A N 1
ATOM 675 C CA . PRO A 1 91 ? -4.586 4.714 14.831 1.00 78.88 91 PRO A CA 1
ATOM 676 C C . PRO A 1 91 ? -5.326 5.567 13.798 1.00 78.88 91 PRO A C 1
ATOM 678 O O . PRO A 1 91 ? -5.012 5.501 12.620 1.00 78.88 91 PRO A O 1
ATOM 681 N N . VAL A 1 92 ? -6.279 6.403 14.228 1.00 73.81 92 VAL A N 1
ATOM 682 C CA . VAL A 1 92 ? -6.977 7.358 13.349 1.00 73.81 92 VAL A CA 1
ATOM 683 C C . VAL A 1 92 ? -6.005 8.403 12.791 1.00 73.81 92 VAL A C 1
ATOM 685 O O . VAL A 1 92 ? -6.014 8.672 11.597 1.00 73.81 92 VAL A O 1
ATOM 688 N N . TYR A 1 93 ? -5.167 8.993 13.650 1.00 74.19 93 TYR A N 1
ATOM 689 C CA . TYR A 1 93 ? -4.210 10.024 13.235 1.00 74.19 93 TYR A CA 1
ATOM 690 C C . TYR A 1 93 ? -3.069 9.416 12.425 1.00 74.19 93 TYR A C 1
ATOM 692 O O . TYR A 1 93 ? -2.669 9.976 11.411 1.00 74.19 93 TYR A O 1
ATOM 700 N N . PHE A 1 94 ? -2.600 8.239 12.843 1.00 78.06 94 PHE A N 1
ATOM 701 C CA . PHE A 1 94 ? -1.593 7.485 12.107 1.00 78.06 94 PHE A CA 1
ATOM 702 C C . PHE A 1 94 ? -2.091 7.080 10.715 1.00 78.06 94 PHE A C 1
ATOM 704 O O . PHE A 1 94 ? -1.404 7.326 9.733 1.00 78.06 94 PHE A O 1
ATOM 711 N N . GLY A 1 95 ? -3.308 6.536 10.616 1.00 70.44 95 GLY A N 1
ATOM 712 C CA . GLY A 1 95 ? -3.916 6.161 9.341 1.00 70.44 95 GLY A CA 1
ATOM 713 C C . GLY A 1 95 ? -4.141 7.358 8.417 1.00 70.44 95 GLY A C 1
ATOM 714 O O . GLY A 1 95 ? -3.870 7.257 7.227 1.00 70.44 95 GLY A O 1
ATOM 715 N N . ALA A 1 96 ? -4.570 8.506 8.953 1.00 71.31 96 ALA A N 1
ATOM 716 C CA . ALA A 1 96 ? -4.718 9.730 8.167 1.00 71.31 96 ALA A CA 1
ATOM 717 C C . ALA A 1 96 ? -3.370 10.238 7.626 1.00 71.31 96 ALA A C 1
ATOM 719 O O . ALA A 1 96 ? -3.271 10.556 6.445 1.00 71.31 96 ALA A O 1
ATOM 720 N N . ALA A 1 97 ? -2.325 10.263 8.460 1.00 72.94 97 ALA A N 1
ATOM 721 C CA . ALA A 1 97 ? -0.984 10.658 8.030 1.00 72.94 97 ALA A CA 1
ATOM 722 C C . ALA A 1 97 ? -0.414 9.689 6.980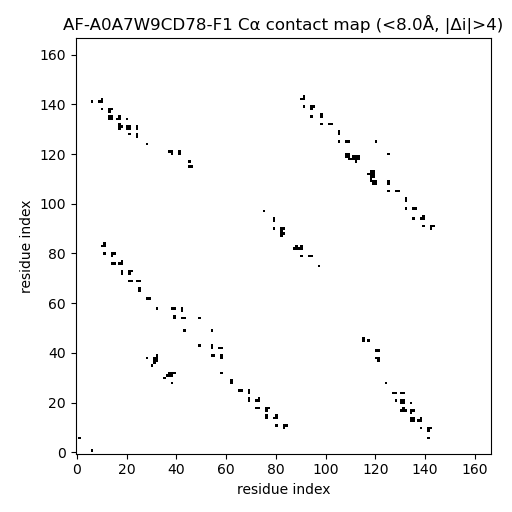 1.00 72.94 97 ALA A C 1
ATOM 724 O O . ALA A 1 97 ? 0.087 10.125 5.947 1.00 72.94 97 ALA A O 1
ATOM 725 N N . ALA A 1 98 ? -0.555 8.381 7.206 1.00 70.81 98 ALA A N 1
ATOM 726 C CA . ALA A 1 98 ? -0.115 7.351 6.270 1.00 70.81 98 ALA A CA 1
ATOM 727 C C . ALA A 1 98 ? -0.857 7.432 4.926 1.00 70.81 98 ALA A C 1
ATOM 729 O O . ALA A 1 98 ? -0.235 7.273 3.881 1.00 70.81 98 ALA A O 1
ATOM 730 N N . LEU A 1 99 ? -2.159 7.736 4.938 1.00 70.31 99 LEU A N 1
ATOM 731 C CA . LEU A 1 99 ? -2.946 7.933 3.722 1.00 70.31 99 LEU A CA 1
ATOM 732 C C . LEU A 1 99 ? -2.463 9.147 2.925 1.00 70.31 99 LEU A C 1
ATOM 734 O O . LEU A 1 99 ? -2.303 9.043 1.715 1.00 70.31 99 LEU A O 1
ATOM 738 N N . VAL A 1 100 ? -2.203 10.278 3.587 1.00 73.62 100 VAL A N 1
ATOM 739 C CA . VAL A 1 100 ? -1.667 11.473 2.914 1.00 73.62 100 VAL A CA 1
ATOM 740 C C . VAL A 1 100 ? -0.314 11.163 2.283 1.00 73.62 100 VAL A C 1
ATOM 742 O O . VAL A 1 100 ? -0.112 11.472 1.115 1.00 73.62 100 VAL A O 1
ATOM 745 N N . ILE A 1 101 ? 0.584 10.500 3.014 1.00 72.75 101 ILE A N 1
ATOM 746 C CA . ILE A 1 101 ? 1.894 10.095 2.484 1.00 72.75 101 ILE A CA 1
ATOM 747 C C . ILE A 1 101 ? 1.728 9.149 1.288 1.00 72.75 101 ILE A C 1
ATOM 749 O O . ILE A 1 101 ? 2.380 9.347 0.269 1.00 72.75 101 ILE A O 1
ATOM 753 N N . GLY A 1 102 ? 0.834 8.160 1.378 1.00 68.31 102 GLY A N 1
ATOM 754 C CA . GLY A 1 102 ? 0.561 7.223 0.287 1.00 68.31 102 GLY A CA 1
ATOM 755 C C . GLY A 1 102 ? 0.002 7.906 -0.962 1.00 68.31 102 GLY A C 1
ATOM 756 O O . GLY A 1 102 ? 0.478 7.639 -2.061 1.00 68.31 102 GLY A O 1
ATOM 757 N N . ILE A 1 103 ? -0.941 8.839 -0.798 1.00 69.31 103 ILE A N 1
ATOM 758 C CA . ILE A 1 103 ? -1.475 9.652 -1.901 1.00 69.31 103 ILE A CA 1
ATOM 759 C C . ILE A 1 103 ? -0.363 10.498 -2.520 1.00 69.31 103 ILE A C 1
ATOM 761 O O . ILE A 1 103 ? -0.245 10.529 -3.738 1.00 69.31 103 ILE A O 1
ATOM 765 N N . LEU A 1 104 ? 0.471 11.150 -1.706 1.00 71.75 104 LEU A N 1
ATOM 766 C CA . LEU A 1 104 ? 1.597 11.936 -2.207 1.00 71.75 104 LEU A CA 1
ATOM 767 C C . LEU A 1 104 ? 2.585 11.063 -2.985 1.00 71.75 104 LEU A C 1
ATOM 769 O O . LEU A 1 104 ? 2.982 11.456 -4.070 1.00 71.75 104 LEU A O 1
ATOM 773 N N . LEU A 1 105 ? 2.934 9.869 -2.497 1.00 68.50 105 LEU A N 1
ATOM 774 C CA . LEU A 1 105 ? 3.788 8.930 -3.233 1.00 68.50 105 LEU A CA 1
ATOM 775 C C . LEU A 1 105 ? 3.155 8.472 -4.551 1.00 68.50 105 LEU A C 1
ATOM 777 O O . LEU A 1 105 ? 3.839 8.455 -5.570 1.00 68.50 105 LEU A O 1
ATOM 781 N N . ALA A 1 106 ? 1.866 8.122 -4.542 1.00 66.44 106 ALA A N 1
ATOM 782 C CA . ALA A 1 106 ? 1.150 7.708 -5.746 1.00 66.44 106 ALA A CA 1
ATOM 783 C C . ALA A 1 106 ? 1.102 8.842 -6.778 1.00 66.44 106 ALA A C 1
ATOM 785 O O . ALA A 1 106 ? 1.376 8.615 -7.952 1.00 66.44 106 ALA A O 1
ATOM 786 N N . LEU A 1 107 ? 0.827 10.072 -6.335 1.00 67.50 107 LEU A N 1
ATOM 787 C CA . LEU A 1 107 ? 0.865 11.256 -7.189 1.00 67.50 107 LEU A CA 1
ATOM 788 C C . LEU A 1 107 ? 2.277 11.515 -7.713 1.00 67.50 107 LEU A C 1
ATOM 790 O O . LEU A 1 107 ? 2.429 11.756 -8.900 1.00 67.50 107 LEU A O 1
ATOM 794 N N . THR A 1 108 ? 3.312 11.405 -6.882 1.00 64.38 108 THR A N 1
ATOM 795 C CA . THR A 1 108 ? 4.707 11.548 -7.316 1.00 64.38 108 THR A CA 1
ATOM 796 C C . THR A 1 108 ? 5.055 10.529 -8.400 1.00 64.38 108 THR A C 1
ATOM 798 O O . THR A 1 108 ? 5.579 10.915 -9.435 1.00 64.38 108 THR A O 1
ATOM 801 N N . MET A 1 109 ? 4.697 9.256 -8.224 1.00 63.62 109 MET A N 1
ATOM 802 C CA . MET A 1 109 ? 4.942 8.206 -9.225 1.00 63.62 109 MET A CA 1
ATOM 803 C C . MET A 1 109 ? 4.114 8.382 -10.506 1.00 63.62 109 MET A C 1
ATOM 805 O O . MET A 1 109 ? 4.509 7.907 -11.564 1.00 63.62 109 MET A O 1
ATOM 809 N N . MET A 1 110 ? 2.965 9.052 -10.414 1.00 62.41 110 MET A N 1
ATOM 810 C CA . MET A 1 110 ? 2.051 9.271 -11.536 1.00 62.41 110 MET A CA 1
ATOM 811 C C . MET A 1 110 ? 2.322 10.587 -12.288 1.00 62.41 110 MET A C 1
ATOM 813 O O . MET A 1 110 ? 1.996 10.685 -13.467 1.00 62.41 110 MET A O 1
ATOM 817 N N . PHE A 1 111 ? 2.905 11.596 -11.628 1.00 62.44 111 PHE A N 1
ATOM 818 C CA . PHE A 1 111 ? 3.126 12.940 -12.181 1.00 62.44 111 PHE A CA 1
ATOM 819 C C . PHE A 1 111 ? 4.593 13.309 -12.399 1.00 62.44 111 PHE A C 1
ATOM 821 O O . PHE A 1 111 ? 4.848 14.239 -13.167 1.00 62.44 111 PHE A O 1
ATOM 828 N N . ILE A 1 112 ? 5.557 12.624 -11.773 1.00 54.50 112 ILE A N 1
ATOM 829 C CA . ILE A 1 112 ? 6.955 12.767 -12.185 1.00 54.50 112 ILE A CA 1
ATOM 830 C C . ILE A 1 112 ? 7.086 12.109 -13.558 1.00 54.50 112 ILE A C 1
ATOM 832 O O . ILE A 1 112 ? 7.127 10.887 -13.692 1.00 54.50 112 ILE A O 1
ATOM 836 N N . ARG A 1 113 ? 7.092 12.962 -14.585 1.00 52.56 113 ARG A N 1
ATOM 837 C CA . ARG A 1 113 ? 7.574 12.617 -15.918 1.00 52.56 113 ARG A CA 1
ATOM 838 C C . ARG A 1 113 ? 9.065 12.354 -15.814 1.00 52.56 113 ARG A C 1
ATOM 840 O O . ARG A 1 113 ? 9.782 13.143 -15.192 1.00 52.56 113 ARG A O 1
ATOM 847 N N . ASP A 1 114 ? 9.499 11.246 -16.393 1.00 50.47 114 ASP A N 1
ATOM 848 C CA . ASP A 1 114 ? 10.922 11.012 -16.570 1.00 50.47 114 ASP A CA 1
ATOM 849 C C . ASP A 1 114 ? 11.463 11.991 -17.628 1.00 50.47 114 ASP A C 1
ATOM 851 O O . ASP A 1 114 ? 10.698 12.645 -18.346 1.00 50.47 114 ASP A O 1
ATOM 855 N N . ILE A 1 115 ? 12.785 12.112 -17.732 1.00 45.66 115 ILE A N 1
ATOM 856 C CA . ILE A 1 115 ? 13.477 13.040 -18.650 1.00 45.66 115 ILE A CA 1
ATOM 857 C C . ILE A 1 115 ? 13.046 12.827 -20.124 1.00 45.66 115 ILE A C 1
ATOM 859 O O . ILE A 1 115 ? 13.190 13.729 -20.948 1.00 45.66 115 ILE A O 1
ATOM 863 N N . SER A 1 116 ? 12.440 11.677 -20.431 1.00 50.16 116 SER A N 1
ATOM 864 C CA . SER A 1 116 ? 11.920 11.259 -21.740 1.00 50.16 116 SER A CA 1
ATOM 865 C C . SER A 1 116 ? 10.509 11.765 -22.092 1.00 50.16 116 SER A C 1
ATOM 867 O O . SER A 1 116 ? 9.955 11.346 -23.101 1.00 50.16 116 SER A O 1
ATOM 869 N N . ASP A 1 117 ? 9.908 12.639 -21.276 1.00 53.00 117 ASP A N 1
ATOM 870 C CA . ASP A 1 117 ? 8.530 13.161 -21.421 1.00 53.00 117 ASP A CA 1
ATOM 871 C C . ASP A 1 117 ? 7.407 12.104 -21.290 1.00 53.00 117 ASP A C 1
ATOM 873 O O . ASP A 1 117 ? 6.220 12.419 -21.423 1.00 53.00 117 ASP A O 1
ATOM 877 N N . ASP A 1 118 ? 7.776 10.870 -20.936 1.00 54.31 118 ASP A N 1
ATOM 878 C CA . ASP A 1 118 ? 6.876 9.752 -20.651 1.00 54.31 118 ASP A CA 1
ATOM 879 C C . ASP A 1 118 ? 6.805 9.456 -19.137 1.00 54.31 118 ASP A C 1
ATOM 881 O O . ASP A 1 118 ? 7.673 9.844 -18.345 1.00 54.31 118 ASP A O 1
ATOM 885 N N . THR A 1 119 ? 5.731 8.804 -18.691 1.00 52.31 119 THR A N 1
ATOM 886 C CA . THR A 1 119 ? 5.564 8.419 -17.278 1.00 52.31 119 THR A CA 1
ATOM 887 C C . THR A 1 119 ? 6.511 7.275 -16.911 1.00 52.31 119 THR A C 1
ATOM 889 O O . THR A 1 119 ? 6.565 6.273 -17.622 1.00 52.31 119 THR A O 1
ATOM 892 N N . GLY A 1 120 ? 7.211 7.380 -15.773 1.00 54.84 120 GLY A N 1
ATOM 893 C CA . GLY A 1 120 ? 8.233 6.405 -15.346 1.00 54.84 120 GLY A CA 1
ATOM 894 C C . GLY A 1 120 ? 7.733 4.973 -15.077 1.00 54.84 120 GLY A C 1
ATOM 895 O O . GLY A 1 120 ? 8.538 4.055 -14.956 1.00 54.84 120 GLY A O 1
ATOM 896 N N . LEU A 1 121 ? 6.415 4.757 -15.015 1.00 52.97 121 LEU A N 1
ATOM 897 C CA . LEU A 1 121 ? 5.760 3.449 -14.906 1.00 52.97 121 LEU A CA 1
ATOM 898 C C . LEU A 1 121 ? 4.603 3.373 -15.918 1.00 52.97 121 LEU A C 1
ATOM 900 O O . LEU A 1 121 ? 3.866 4.356 -16.046 1.00 52.97 121 LEU A O 1
ATOM 904 N N . PRO A 1 122 ? 4.371 2.220 -16.575 1.00 62.25 122 PRO A N 1
ATOM 905 C CA . PRO A 1 122 ? 3.217 2.047 -17.448 1.00 62.25 122 PRO A CA 1
ATOM 906 C C . PRO A 1 122 ? 1.915 2.220 -16.659 1.00 62.25 122 PRO A C 1
ATOM 908 O O . PRO A 1 122 ? 1.758 1.657 -15.574 1.00 62.25 122 PRO A O 1
ATOM 911 N N . LEU A 1 123 ? 0.956 2.953 -17.239 1.00 66.25 123 LEU A N 1
ATOM 912 C CA . LEU A 1 123 ? -0.316 3.351 -16.610 1.00 66.25 123 LEU A CA 1
ATOM 913 C C . LEU A 1 123 ? -1.077 2.182 -15.952 1.00 66.25 123 LEU A C 1
ATOM 915 O O . LEU A 1 123 ? -1.753 2.357 -14.936 1.00 66.25 123 LEU A O 1
ATOM 919 N N . SER A 1 124 ? -0.959 0.980 -16.519 1.00 58.88 124 SER A N 1
ATOM 920 C CA . SER A 1 124 ? -1.552 -0.252 -15.994 1.00 58.88 124 SER A CA 1
ATOM 921 C C . SER A 1 124 ? -0.970 -0.669 -14.637 1.00 58.88 124 SER A C 1
ATOM 923 O O . SER A 1 124 ? -1.729 -1.085 -13.762 1.00 58.88 124 SER A O 1
ATOM 925 N N . LEU A 1 125 ? 0.340 -0.518 -14.422 1.00 61.84 125 LEU A N 1
ATOM 926 C CA . LEU A 1 125 ? 0.988 -0.800 -13.137 1.00 61.84 125 LEU A CA 1
ATOM 927 C C . LEU A 1 125 ? 0.706 0.311 -12.121 1.00 61.84 125 LEU A C 1
ATOM 929 O O . LEU A 1 125 ? 0.365 0.017 -10.972 1.00 61.84 125 LEU A O 1
ATOM 933 N N . SER A 1 126 ? 0.710 1.572 -12.561 1.00 64.75 126 SER A N 1
ATOM 934 C CA . SER A 1 126 ? 0.380 2.731 -11.720 1.00 64.75 126 SER A CA 1
ATOM 935 C C . SER A 1 126 ? -1.043 2.635 -11.149 1.00 64.75 126 SER A C 1
ATOM 937 O O . SER A 1 126 ? -1.282 2.971 -9.987 1.00 64.75 126 SER A O 1
ATOM 939 N N . ALA A 1 127 ? -1.992 2.113 -11.934 1.00 69.06 127 ALA A N 1
ATOM 940 C CA . ALA A 1 127 ? -3.369 1.888 -11.497 1.00 69.06 127 ALA A CA 1
ATOM 941 C C . ALA A 1 127 ? -3.478 0.853 -10.362 1.00 69.06 127 ALA A C 1
ATOM 943 O O . ALA A 1 127 ? -4.290 1.007 -9.448 1.00 69.06 127 ALA A O 1
ATOM 944 N N . ILE A 1 128 ? -2.638 -0.185 -10.373 1.00 69.88 128 ILE A N 1
ATOM 945 C CA . ILE A 1 128 ? -2.626 -1.221 -9.330 1.00 69.88 128 ILE A CA 1
ATOM 946 C C . ILE A 1 128 ? -2.088 -0.651 -8.011 1.00 69.88 128 ILE A C 1
ATOM 948 O O . ILE A 1 128 ? -2.603 -0.985 -6.939 1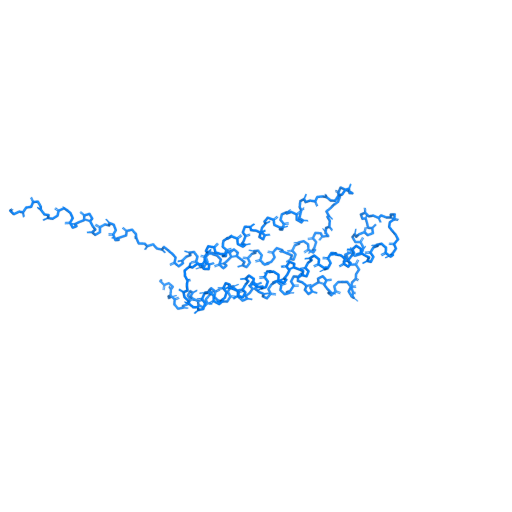.00 69.88 128 ILE A O 1
ATOM 952 N N . GLN A 1 129 ? -1.127 0.277 -8.069 1.00 68.88 129 GLN A N 1
ATOM 953 C CA . GLN A 1 129 ? -0.619 0.969 -6.879 1.00 68.88 129 GLN A CA 1
ATOM 954 C C . GLN A 1 129 ? -1.656 1.880 -6.190 1.00 68.88 129 GLN A C 1
ATOM 956 O O . GLN A 1 129 ? -1.448 2.261 -5.037 1.00 68.88 129 GLN A O 1
ATOM 961 N N . LEU A 1 130 ? -2.794 2.197 -6.820 1.00 70.31 130 LEU A N 1
ATOM 962 C CA . LEU A 1 130 ? -3.871 2.975 -6.187 1.00 70.31 130 LEU A CA 1
ATOM 963 C C . LEU A 1 130 ? -4.764 2.137 -5.255 1.00 70.31 130 LEU A C 1
ATOM 965 O O . LEU A 1 130 ? -5.403 2.696 -4.359 1.00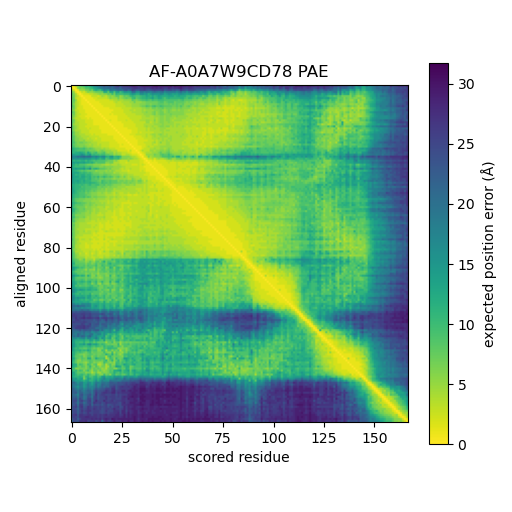 70.31 130 LEU A O 1
ATOM 969 N N . LEU A 1 131 ? -4.794 0.807 -5.401 1.00 72.00 131 LEU A N 1
ATOM 970 C CA . LEU A 1 131 ? -5.654 -0.076 -4.598 1.00 72.00 131 LEU A CA 1
ATOM 971 C C . LEU A 1 131 ? -5.442 0.061 -3.073 1.00 72.00 131 LEU A C 1
ATOM 973 O O . LEU A 1 131 ? -6.437 0.202 -2.351 1.00 72.00 131 LEU A O 1
ATOM 977 N N . PRO A 1 132 ? -4.198 0.110 -2.551 1.00 68.19 132 PRO A N 1
ATOM 978 C CA . PRO A 1 132 ? -3.955 0.322 -1.125 1.00 68.19 132 PRO A CA 1
ATOM 979 C C . PRO A 1 132 ? -4.437 1.692 -0.636 1.00 68.19 132 PRO A C 1
ATOM 981 O O . PRO A 1 132 ? -4.873 1.816 0.509 1.00 68.19 132 PRO A O 1
ATOM 984 N N . CYS A 1 133 ? -4.412 2.716 -1.497 1.00 68.31 133 CYS A N 1
ATOM 985 C CA . CYS A 1 133 ? -4.888 4.057 -1.155 1.00 68.31 133 CYS A CA 1
ATOM 986 C C . CYS A 1 133 ? -6.410 4.075 -0.960 1.00 68.31 133 CYS A C 1
ATOM 988 O O . CYS A 1 133 ? -6.902 4.674 -0.001 1.00 68.31 133 CYS A O 1
ATOM 990 N N . ILE A 1 134 ? -7.158 3.363 -1.810 1.00 71.56 134 ILE A N 1
ATOM 991 C CA . ILE A 1 134 ? -8.617 3.216 -1.673 1.00 71.56 134 ILE A CA 1
ATOM 992 C C . ILE A 1 134 ? -8.953 2.492 -0.364 1.00 71.56 134 ILE A C 1
ATOM 994 O O . ILE A 1 134 ? -9.792 2.960 0.412 1.00 71.56 134 ILE A O 1
ATOM 998 N N . ALA A 1 135 ? -8.256 1.391 -0.068 1.00 72.06 135 ALA A N 1
ATOM 999 C CA . ALA A 1 135 ? -8.431 0.667 1.188 1.00 72.06 135 ALA A CA 1
ATOM 1000 C C . ALA A 1 135 ? -8.095 1.544 2.411 1.00 72.06 135 ALA A C 1
ATOM 1002 O O . ALA A 1 135 ? -8.826 1.535 3.406 1.00 72.06 135 ALA A O 1
ATOM 1003 N N . GLY A 1 136 ? -7.037 2.356 2.318 1.00 67.50 136 GLY A N 1
ATOM 1004 C CA . GLY A 1 136 ? -6.647 3.343 3.327 1.00 67.50 136 GLY A CA 1
ATOM 1005 C C . GLY A 1 136 ? -7.729 4.384 3.587 1.00 67.50 136 GLY A C 1
ATOM 1006 O O . GLY A 1 136 ? -8.084 4.622 4.742 1.00 67.50 136 GLY A O 1
ATOM 1007 N N . ALA A 1 137 ? -8.317 4.950 2.532 1.00 72.19 137 ALA A N 1
ATOM 1008 C CA . ALA A 1 137 ? -9.401 5.923 2.644 1.00 72.19 137 ALA A CA 1
ATOM 1009 C C . ALA A 1 137 ? -10.634 5.330 3.346 1.00 72.19 137 ALA A C 1
ATOM 1011 O O . ALA A 1 137 ? -11.174 5.937 4.275 1.00 72.19 137 ALA A O 1
ATOM 1012 N N . VAL A 1 138 ? -11.034 4.110 2.972 1.00 74.44 138 VAL A N 1
ATOM 1013 C CA . VAL A 1 138 ? -12.149 3.394 3.614 1.00 74.44 138 VAL A CA 1
ATOM 1014 C C . VAL A 1 138 ? -11.846 3.114 5.088 1.00 74.44 138 VAL A C 1
ATOM 1016 O O . VAL A 1 138 ? -12.685 3.370 5.957 1.00 74.44 138 VAL A O 1
ATOM 1019 N N . ALA A 1 139 ? -10.638 2.640 5.402 1.00 72.19 139 ALA A N 1
ATOM 1020 C CA . ALA A 1 139 ? -10.229 2.366 6.775 1.00 72.19 139 ALA A CA 1
ATOM 1021 C C . ALA A 1 139 ? -10.231 3.638 7.640 1.00 72.19 139 ALA A C 1
ATOM 1023 O O . ALA A 1 139 ? -10.765 3.623 8.753 1.00 72.19 139 ALA A O 1
ATOM 1024 N N . VAL A 1 140 ? -9.699 4.753 7.126 1.00 74.00 140 VAL A N 1
ATOM 1025 C CA . VAL A 1 140 ? -9.694 6.047 7.824 1.00 74.00 140 VAL A CA 1
ATOM 1026 C C . VAL A 1 140 ? -11.115 6.560 8.036 1.00 74.00 140 VAL A C 1
ATOM 1028 O O . VAL A 1 140 ? -11.427 6.979 9.149 1.00 74.00 140 VAL A O 1
ATOM 1031 N N . ALA A 1 141 ? -12.003 6.469 7.043 1.00 75.25 141 ALA A N 1
ATOM 1032 C CA . ALA A 1 141 ? -13.400 6.879 7.188 1.00 75.25 141 ALA A CA 1
ATOM 1033 C C . ALA A 1 141 ? -14.128 6.074 8.282 1.00 75.25 141 ALA A C 1
ATOM 1035 O O . ALA A 1 141 ? -14.812 6.646 9.134 1.00 75.25 141 ALA A O 1
ATOM 1036 N N . LEU A 1 142 ? -13.923 4.753 8.327 1.00 75.81 142 LEU A N 1
ATOM 1037 C CA . LEU A 1 142 ? -14.498 3.883 9.361 1.00 75.81 142 LEU A CA 1
ATOM 1038 C C . LEU A 1 142 ? -13.926 4.172 10.758 1.00 75.81 142 LEU A C 1
ATOM 1040 O O . LEU A 1 142 ? -14.658 4.120 11.751 1.00 75.81 142 LEU A O 1
ATOM 1044 N N . LEU A 1 143 ? -12.632 4.486 10.849 1.00 72.38 143 LEU A N 1
ATOM 1045 C CA . LEU A 1 143 ? -11.956 4.842 12.098 1.00 72.38 143 LEU A CA 1
ATOM 1046 C C . LEU A 1 143 ? -12.355 6.246 12.591 1.00 72.38 143 LEU A C 1
ATOM 1048 O O . LEU A 1 143 ? -12.583 6.431 13.788 1.00 72.38 143 LEU A O 1
ATOM 1052 N N . ALA A 1 144 ? -12.498 7.220 11.689 1.00 72.62 144 ALA A N 1
ATOM 1053 C CA . ALA A 1 144 ? -12.952 8.579 11.980 1.00 72.62 144 ALA A CA 1
ATOM 1054 C C . ALA A 1 144 ? -14.439 8.618 12.361 1.00 72.62 144 ALA A C 1
ATOM 1056 O O . ALA A 1 144 ? -14.815 9.331 13.288 1.00 72.62 144 ALA A O 1
ATOM 1057 N N . GLY A 1 145 ? -15.271 7.771 11.749 1.00 67.06 145 GLY A N 1
ATOM 1058 C CA . GLY A 1 145 ? -16.679 7.590 12.114 1.00 67.06 145 GLY A CA 1
ATOM 1059 C C . GLY A 1 145 ? -16.903 7.012 13.520 1.00 67.06 145 GLY A C 1
ATOM 1060 O O . GLY A 1 145 ?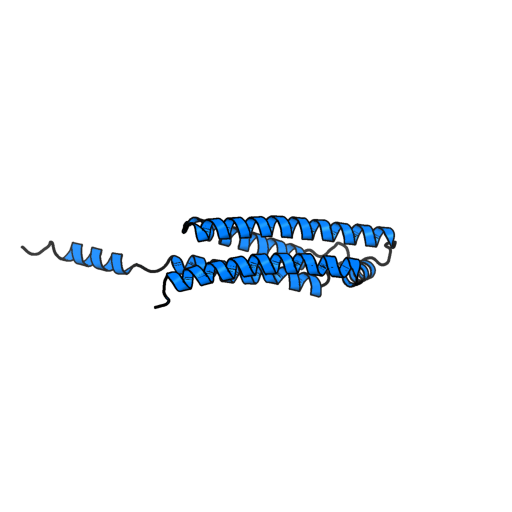 -18.020 7.066 14.026 1.00 67.06 145 GLY A O 1
ATOM 1061 N N . ARG A 1 146 ? -15.858 6.503 14.197 1.00 66.00 146 ARG A N 1
ATOM 1062 C CA . ARG A 1 146 ? -15.916 6.193 15.641 1.00 66.00 146 ARG A CA 1
ATOM 1063 C C . ARG A 1 146 ? -15.897 7.449 16.523 1.00 66.00 146 ARG A C 1
ATOM 1065 O O . ARG A 1 146 ? -16.161 7.333 17.717 1.00 66.00 146 ARG A O 1
ATOM 107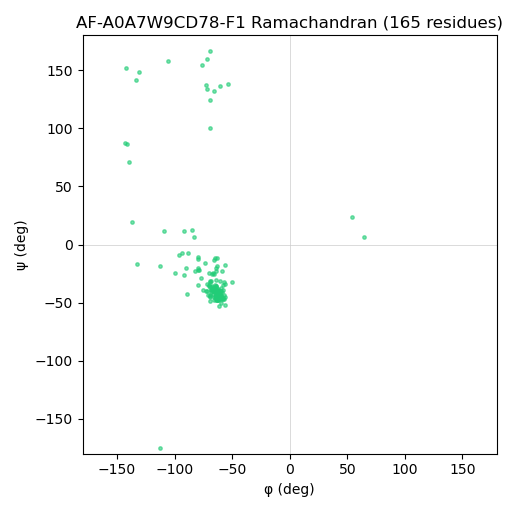2 N N . ARG A 1 147 ? -15.518 8.619 15.987 1.00 61.81 147 ARG A N 1
ATOM 1073 C CA . ARG A 1 147 ? -15.239 9.833 16.774 1.00 61.81 147 ARG A CA 1
ATOM 1074 C C . ARG A 1 147 ? -16.390 10.833 16.905 1.00 61.81 147 ARG A C 1
ATOM 1076 O O . ARG A 1 147 ? -16.249 11.725 17.735 1.00 61.81 147 ARG A O 1
ATOM 1083 N N . THR A 1 148 ? -17.521 10.718 16.208 1.00 54.72 148 THR A N 1
ATOM 1084 C CA . THR A 1 148 ? -18.633 11.684 16.377 1.00 54.72 148 THR A CA 1
ATOM 1085 C C . THR A 1 148 ? -20.025 11.044 16.316 1.00 54.72 148 THR A C 1
ATOM 1087 O O . THR A 1 148 ? -20.177 10.037 15.624 1.00 54.72 148 THR A O 1
ATOM 1090 N N . PRO A 1 149 ? -21.055 11.617 16.997 1.00 49.97 149 PRO A N 1
ATOM 1091 C CA . PRO A 1 149 ? -21.088 12.947 17.645 1.00 49.97 149 PRO A CA 1
ATOM 1092 C C . PRO A 1 149 ? -21.618 12.973 19.102 1.00 49.97 149 PRO A C 1
ATOM 1094 O O . PRO A 1 149 ? -22.562 12.265 19.439 1.00 49.97 149 PRO A O 1
ATOM 1097 N N . ASN A 1 150 ? -21.125 13.887 19.951 1.00 48.66 150 ASN A N 1
ATOM 1098 C CA . ASN A 1 150 ? -21.958 14.376 21.062 1.00 48.66 150 ASN A CA 1
ATOM 1099 C C . ASN A 1 150 ? -21.792 15.884 21.354 1.00 48.66 150 ASN A C 1
ATOM 1101 O O . ASN A 1 150 ? -21.034 16.262 22.246 1.00 48.66 150 ASN A O 1
ATOM 1105 N N . PRO A 1 151 ? -22.548 16.750 20.654 1.00 52.53 151 PRO A N 1
ATOM 1106 C CA . PRO A 1 151 ? -22.909 18.080 21.137 1.00 52.53 151 PRO A CA 1
ATOM 1107 C C . PRO A 1 151 ? -24.205 18.090 21.964 1.00 52.53 151 PRO A C 1
ATOM 1109 O O . PRO A 1 151 ? -24.530 19.111 22.560 1.00 52.53 151 PRO A O 1
ATOM 1112 N N . THR A 1 152 ? -24.959 16.991 22.064 1.00 55.53 152 THR A N 1
ATOM 1113 C CA . THR A 1 152 ? -26.116 16.910 22.976 1.00 55.53 152 THR A CA 1
ATOM 1114 C C . THR A 1 152 ? -25.702 17.019 24.450 1.00 55.53 152 THR A C 1
ATOM 1116 O O . THR A 1 152 ? -26.478 17.531 25.252 1.00 55.53 152 THR A O 1
ATOM 1119 N N . ARG A 1 153 ? -24.442 16.709 24.789 1.00 55.25 153 ARG A N 1
ATOM 1120 C CA . ARG A 1 153 ? -23.818 17.033 26.084 1.00 55.25 153 ARG A CA 1
ATOM 1121 C C . ARG A 1 153 ? -23.652 18.544 26.311 1.00 55.25 153 ARG A C 1
ATOM 1123 O O . ARG A 1 153 ? -23.671 18.985 27.450 1.00 55.25 153 ARG A O 1
ATOM 1130 N N . MET A 1 154 ? -23.573 19.356 25.250 1.00 53.72 154 MET A N 1
ATOM 1131 C CA . MET A 1 154 ? -23.538 20.824 25.371 1.00 53.72 154 MET A CA 1
ATOM 1132 C C . MET A 1 154 ? -24.925 21.433 25.599 1.00 53.72 154 MET A C 1
ATOM 1134 O O . MET A 1 154 ? -25.039 22.558 26.084 1.00 53.72 154 MET A O 1
ATOM 1138 N N . ARG A 1 155 ? -26.000 20.724 25.228 1.00 56.53 155 ARG A N 1
ATOM 1139 C CA . ARG A 1 155 ? -27.372 21.193 25.458 1.00 56.53 155 ARG A CA 1
ATOM 1140 C C . ARG A 1 155 ? -27.803 20.939 26.909 1.00 56.53 155 ARG A C 1
ATOM 1142 O O . ARG A 1 155 ? -28.472 21.793 27.478 1.00 56.53 155 ARG A O 1
ATOM 1149 N N . SER A 1 156 ? -27.360 19.846 27.537 1.00 54.06 156 SER A N 1
ATOM 1150 C CA . SER A 1 156 ? -27.617 19.591 28.965 1.00 54.06 156 SER A CA 1
ATOM 1151 C C . SER A 1 156 ? -26.888 20.561 29.901 1.00 54.06 156 SER A C 1
ATOM 1153 O O . SER A 1 156 ? -27.437 20.906 30.940 1.00 54.06 156 SER A O 1
ATOM 1155 N N . GLU A 1 157 ? -25.706 21.068 29.531 1.00 52.91 157 GLU A N 1
ATOM 1156 C CA . GLU A 1 157 ? -25.016 22.102 30.325 1.00 52.91 157 GLU A CA 1
ATOM 1157 C C . GLU A 1 157 ? -25.705 23.472 30.231 1.00 52.91 157 GLU A C 1
ATOM 1159 O O . GLU A 1 157 ? -25.795 24.182 31.228 1.00 52.91 157 GLU A O 1
ATOM 1164 N N . ARG A 1 158 ? -26.300 23.826 29.081 1.00 55.91 158 ARG A N 1
ATOM 1165 C CA . ARG A 1 158 ? -27.095 25.065 28.967 1.00 55.91 158 ARG A CA 1
ATOM 1166 C C . ARG A 1 158 ? -28.405 25.021 29.752 1.00 55.91 158 ARG A C 1
ATOM 1168 O O . ARG A 1 158 ? -28.827 26.053 30.260 1.00 55.91 158 ARG A O 1
ATOM 1175 N N . PHE A 1 159 ? -29.031 23.851 29.881 1.00 57.66 159 PHE A N 1
ATOM 1176 C CA . PHE A 1 159 ? -30.227 23.699 30.716 1.00 57.66 159 PHE A CA 1
ATOM 1177 C C . PHE A 1 159 ? -29.907 23.634 32.214 1.00 57.66 159 PHE A C 1
ATOM 1179 O O . PHE A 1 159 ? -30.709 24.100 33.015 1.00 57.66 159 PHE A O 1
ATOM 1186 N N . ALA A 1 160 ? -28.727 23.139 32.596 1.00 58.50 160 ALA A N 1
ATOM 1187 C CA . ALA A 1 160 ? -28.276 23.166 33.987 1.00 58.50 160 ALA A CA 1
ATOM 1188 C C . ALA A 1 160 ? -27.962 24.594 34.485 1.00 58.50 160 ALA A C 1
ATOM 1190 O O . ALA A 1 160 ? -28.190 24.897 35.650 1.00 58.50 160 ALA A O 1
ATOM 1191 N N . VAL A 1 161 ? -27.498 25.491 33.606 1.00 58.47 161 VAL A N 1
ATOM 1192 C CA . VAL A 1 161 ? -27.182 26.893 33.956 1.00 58.47 161 VAL A CA 1
ATOM 1193 C C . VAL A 1 161 ? -28.427 27.799 33.969 1.00 58.47 161 VAL A C 1
ATOM 1195 O O . VAL A 1 161 ? -28.447 28.802 34.675 1.00 58.47 161 VAL A O 1
ATOM 1198 N N . GLY A 1 162 ? -29.499 27.436 33.256 1.00 57.56 162 GLY A N 1
ATOM 1199 C CA . GLY A 1 162 ? -30.758 28.197 33.242 1.00 57.56 162 GLY A CA 1
ATOM 1200 C C . GLY A 1 162 ? -31.687 27.967 34.445 1.00 57.56 162 GLY A C 1
ATOM 1201 O O . GLY A 1 162 ? -32.655 28.704 34.600 1.00 57.56 162 GLY A O 1
ATOM 1202 N N . GLY A 1 163 ? -31.420 26.958 35.285 1.00 56.44 163 GLY A N 1
ATOM 1203 C CA . GLY A 1 163 ? -32.294 26.561 36.401 1.00 56.44 163 GLY A CA 1
ATOM 1204 C C . GLY A 1 163 ? -31.970 27.183 37.765 1.00 56.44 163 GLY A C 1
ATOM 1205 O O . GLY A 1 163 ? -32.745 27.012 38.697 1.00 56.44 163 GLY A O 1
ATOM 1206 N N . ALA A 1 164 ? -30.856 27.907 37.906 1.00 59.34 164 ALA A N 1
ATOM 1207 C CA . ALA A 1 164 ? -30.401 28.448 39.195 1.00 59.34 164 ALA A CA 1
ATOM 1208 C C . ALA A 1 164 ? -30.902 29.879 39.499 1.00 59.34 164 ALA A C 1
ATOM 1210 O O . ALA A 1 164 ? -30.398 30.523 40.413 1.00 59.34 164 ALA A O 1
ATOM 1211 N N . GLY A 1 165 ? -31.857 30.398 38.716 1.00 56.00 165 GLY A N 1
ATOM 1212 C CA . GLY A 1 165 ? -32.331 31.786 38.795 1.00 56.00 165 GLY A CA 1
ATOM 1213 C C . GLY A 1 165 ? -33.744 31.983 39.349 1.00 56.00 165 GLY A C 1
ATOM 1214 O O . GLY A 1 165 ? -34.282 33.075 39.198 1.00 56.00 165 GLY A O 1
ATOM 1215 N N . GLN A 1 166 ? -34.368 30.962 39.938 1.00 53.03 166 GLN A N 1
ATOM 1216 C CA . GLN A 1 166 ? -35.659 31.111 40.616 1.00 53.03 166 GLN A CA 1
ATOM 1217 C C . GLN A 1 166 ? -35.724 30.241 41.865 1.00 53.03 166 GLN A C 1
ATOM 1219 O O . GLN A 1 166 ? -36.194 29.115 41.769 1.00 53.03 166 GLN A O 1
ATOM 1224 N N . LEU A 1 167 ? -35.255 30.768 42.997 1.00 52.72 167 LEU A N 1
ATOM 1225 C CA . LEU A 1 167 ? -35.818 30.587 44.342 1.00 52.72 167 LEU A CA 1
ATOM 1226 C C . LEU A 1 167 ? -35.343 31.752 45.218 1.00 52.72 167 LEU A C 1
ATOM 1228 O O . LEU A 1 167 ? -34.119 32.010 45.217 1.00 52.72 167 LEU A O 1
#